Protein AF-A0A971UXN5-F1 (afdb_monomer_lite)

Secondary structure (DSSP, 8-state):
-PPPHHHHHHHHHHHHHHHHHHHHHTSSSTTHHHHHHHHHHHHHHHHHHTPPPPTT--HHHHHHHHHHHHHHHHHHHHHHHHHHHHHHHHHHHHHHHHHHHHH--

Radius of gyration: 20.08 Å; chains: 1; bounding box: 46×25×67 Å

Foldseek 3Di:
DDDPPVVVVVVVVVVVLLVCLLVQLLDPDLVSNCVSLVVLLVVLVVVLVPDDDDPPDDPVNNVCVSVVSSVVSCPVSVVSVVSSVVSNVVVVVVVVVVVVVVVVD

Structure (mmCIF, N/CA/C/O backbone):
data_AF-A0A971UXN5-F1
#
_entry.id   AF-A0A971UXN5-F1
#
loop_
_atom_site.group_PDB
_atom_site.id
_atom_site.type_symbol
_atom_site.label_atom_id
_atom_site.label_alt_id
_atom_site.label_comp_id
_atom_site.label_asym_id
_atom_site.label_entity_id
_atom_site.label_seq_id
_atom_site.pdbx_PDB_ins_code
_atom_site.Cartn_x
_atom_site.Cartn_y
_atom_site.Cartn_z
_atom_site.occupancy
_atom_site.B_iso_or_equiv
_atom_site.auth_seq_id
_atom_site.auth_comp_id
_atom_site.auth_asym_id
_atom_site.auth_atom_id
_atom_site.pdbx_PDB_model_num
ATOM 1 N N . MET A 1 1 ? -27.501 -5.020 -17.477 1.00 55.38 1 MET A N 1
ATOM 2 C CA . MET A 1 1 ? -26.114 -4.948 -16.968 1.00 55.38 1 MET A CA 1
ATOM 3 C C . MET A 1 1 ? -25.834 -6.254 -16.230 1.00 55.38 1 MET A C 1
ATOM 5 O O . MET A 1 1 ? -26.381 -6.450 -15.155 1.00 55.38 1 MET A O 1
ATOM 9 N N . HIS A 1 2 ? -25.123 -7.208 -16.835 1.00 70.94 2 HIS A N 1
ATOM 10 C CA . HIS A 1 2 ? -24.670 -8.407 -16.121 1.00 70.94 2 HIS A CA 1
ATOM 11 C C . HIS A 1 2 ? -23.280 -8.119 -15.577 1.00 70.94 2 HIS A C 1
ATOM 13 O O . HIS A 1 2 ? -22.361 -7.855 -16.348 1.00 70.94 2 HIS A O 1
ATOM 19 N N . PHE A 1 3 ? -23.146 -8.117 -14.252 1.00 75.12 3 PHE A N 1
ATOM 20 C CA . PHE A 1 3 ? -21.834 -8.069 -13.628 1.00 75.12 3 PHE A CA 1
ATOM 21 C C . PHE A 1 3 ? -21.124 -9.390 -13.944 1.00 75.12 3 PHE A C 1
ATOM 23 O O . PHE A 1 3 ? -21.648 -10.450 -13.592 1.00 75.12 3 PHE A O 1
ATOM 30 N N . PRO A 1 4 ? -19.979 -9.368 -14.643 1.00 87.69 4 PRO A N 1
ATOM 31 C CA . PRO A 1 4 ? -19.255 -10.592 -14.947 1.00 87.69 4 PRO A CA 1
ATOM 32 C C . PRO A 1 4 ? -18.788 -11.229 -13.638 1.00 87.69 4 PRO A C 1
ATOM 34 O O . PRO A 1 4 ? -18.326 -10.526 -12.739 1.00 87.69 4 PRO A O 1
ATOM 37 N N . ILE A 1 5 ? -18.863 -12.556 -13.542 1.00 90.50 5 ILE A N 1
ATOM 38 C CA . ILE A 1 5 ? -18.492 -13.338 -12.348 1.00 90.50 5 ILE A CA 1
ATOM 39 C C . ILE A 1 5 ? -17.119 -12.911 -11.787 1.00 90.50 5 ILE A C 1
ATOM 41 O O . ILE A 1 5 ? -16.958 -12.778 -10.576 1.00 90.50 5 ILE A O 1
ATOM 45 N N . ASN A 1 6 ? -16.168 -12.565 -12.660 1.00 91.31 6 ASN A N 1
ATOM 46 C CA . ASN A 1 6 ? -14.839 -12.068 -12.291 1.00 91.31 6 ASN A CA 1
ATOM 47 C C . ASN A 1 6 ? -14.871 -10.806 -11.408 1.00 91.31 6 ASN A C 1
ATOM 49 O O . ASN A 1 6 ? -14.073 -10.688 -10.483 1.00 91.31 6 ASN A O 1
ATOM 53 N N . THR A 1 7 ? -15.796 -9.872 -11.658 1.00 92.12 7 THR A N 1
ATOM 54 C CA . THR A 1 7 ? -15.928 -8.651 -10.839 1.00 92.12 7 THR A CA 1
ATOM 55 C C . THR A 1 7 ? -16.437 -8.954 -9.436 1.00 92.12 7 THR A C 1
ATOM 57 O O . THR A 1 7 ? -15.945 -8.376 -8.471 1.00 92.12 7 THR A O 1
ATOM 60 N N . ILE A 1 8 ? -17.362 -9.906 -9.302 1.00 93.25 8 ILE A N 1
ATOM 61 C CA . ILE A 1 8 ? -17.882 -10.339 -7.999 1.00 93.25 8 ILE A CA 1
ATOM 62 C C . ILE A 1 8 ? -16.775 -11.031 -7.195 1.00 93.25 8 ILE A C 1
ATOM 64 O O . ILE A 1 8 ? -16.589 -10.726 -6.017 1.00 93.25 8 ILE A O 1
ATOM 68 N N . ILE A 1 9 ? -15.999 -11.909 -7.838 1.00 93.75 9 ILE A N 1
ATOM 69 C CA . ILE A 1 9 ? -14.853 -12.583 -7.211 1.00 93.75 9 ILE A CA 1
ATOM 70 C C . ILE A 1 9 ? -13.820 -11.557 -6.726 1.00 93.75 9 ILE A C 1
ATOM 72 O O . ILE A 1 9 ? -13.358 -11.646 -5.589 1.00 93.75 9 ILE A O 1
ATOM 76 N N . LEU A 1 10 ? -13.493 -10.554 -7.547 1.00 93.00 10 LEU A N 1
ATOM 77 C CA . LEU A 1 10 ? -12.548 -9.499 -7.174 1.00 93.00 10 LEU A CA 1
ATOM 78 C C . LEU A 1 10 ? -13.013 -8.727 -5.930 1.00 93.00 10 LEU A C 1
ATOM 80 O O . LEU A 1 10 ? -12.232 -8.530 -4.999 1.00 93.00 10 LEU A O 1
ATOM 84 N N . LEU A 1 11 ? -14.286 -8.322 -5.890 1.00 93.62 11 LEU A N 1
ATOM 85 C CA . LEU A 1 11 ? -14.861 -7.611 -4.744 1.00 93.62 11 LEU A CA 1
ATOM 86 C C . LEU A 1 11 ? -14.829 -8.459 -3.468 1.00 93.62 11 LEU A C 1
ATOM 88 O O . LEU A 1 11 ? -14.514 -7.940 -2.396 1.00 93.62 11 LEU A O 1
ATOM 92 N N . LEU A 1 12 ? -15.101 -9.761 -3.582 1.00 95.88 12 LEU A N 1
ATOM 93 C CA . LEU A 1 12 ? -15.037 -10.687 -2.454 1.00 95.88 12 LEU A CA 1
ATOM 94 C C . LEU A 1 12 ? -13.611 -10.790 -1.893 1.00 95.88 12 LEU A C 1
ATOM 96 O O . LEU A 1 12 ? -13.420 -10.691 -0.682 1.00 95.88 12 LEU A O 1
ATOM 100 N N . ILE A 1 13 ? -12.606 -10.933 -2.761 1.00 94.75 13 ILE A N 1
ATOM 101 C CA . ILE A 1 13 ? -11.194 -10.985 -2.353 1.00 94.75 13 ILE A CA 1
ATOM 102 C C . ILE A 1 13 ? -10.795 -9.686 -1.645 1.00 94.75 13 ILE A C 1
ATOM 104 O O . ILE A 1 13 ? -10.204 -9.737 -0.567 1.00 94.75 13 ILE A O 1
ATOM 108 N N . LEU A 1 14 ? -11.161 -8.526 -2.199 1.00 93.56 14 LEU A N 1
ATOM 109 C CA . LEU A 1 14 ? -10.879 -7.228 -1.577 1.00 93.56 14 LEU A CA 1
ATOM 110 C C . LEU A 1 14 ? -11.515 -7.110 -0.188 1.00 93.56 14 LEU A C 1
ATOM 112 O O . LEU A 1 14 ? -10.849 -6.686 0.758 1.00 93.56 14 LEU A O 1
ATOM 116 N N . ALA A 1 15 ? -12.772 -7.532 -0.039 1.00 95.38 15 ALA A N 1
ATOM 117 C CA . ALA A 1 15 ? -13.456 -7.527 1.250 1.00 95.38 15 ALA A CA 1
ATOM 118 C C . ALA A 1 15 ? -12.739 -8.414 2.283 1.00 95.38 15 ALA A C 1
ATOM 120 O O . ALA A 1 15 ? -12.544 -7.989 3.423 1.00 95.38 15 ALA A O 1
ATOM 121 N N . ILE A 1 16 ? -12.287 -9.607 1.881 1.00 96.75 16 ILE A N 1
ATOM 122 C CA . ILE A 1 16 ? -11.529 -10.528 2.743 1.00 96.75 16 ILE A CA 1
ATOM 123 C C . ILE A 1 16 ? -10.194 -9.907 3.168 1.00 96.75 16 ILE A C 1
ATOM 125 O O . ILE A 1 16 ? -9.860 -9.923 4.352 1.00 96.75 16 ILE A O 1
ATOM 129 N N . VAL A 1 17 ? -9.445 -9.326 2.227 1.00 96.19 17 VAL A N 1
ATOM 130 C CA . VAL A 1 17 ? -8.150 -8.676 2.491 1.00 96.19 17 VAL A CA 1
ATOM 131 C C . VAL A 1 17 ? -8.313 -7.520 3.480 1.00 96.19 17 VAL A C 1
ATOM 133 O O . VAL A 1 17 ? -7.566 -7.432 4.455 1.00 96.19 17 VAL A O 1
ATOM 136 N N . ILE A 1 18 ? -9.321 -6.665 3.285 1.00 95.69 18 ILE A N 1
ATOM 137 C CA . ILE A 1 18 ? -9.607 -5.543 4.191 1.00 95.69 18 ILE A CA 1
ATOM 138 C C . ILE A 1 18 ? -10.031 -6.056 5.571 1.00 95.69 18 ILE A C 1
ATOM 140 O O . ILE A 1 18 ? -9.532 -5.567 6.587 1.00 95.69 18 ILE A O 1
ATOM 144 N N . ALA A 1 19 ? -10.914 -7.055 5.636 1.00 96.44 19 ALA A N 1
ATOM 145 C CA . ALA A 1 19 ? -11.351 -7.645 6.899 1.00 96.44 19 ALA A CA 1
ATOM 146 C C . ALA A 1 19 ? -10.173 -8.253 7.679 1.00 96.44 19 ALA A C 1
ATOM 148 O O . ALA A 1 19 ? -10.037 -8.006 8.881 1.00 96.44 19 ALA A O 1
ATOM 149 N N . LEU A 1 20 ? -9.286 -8.978 6.991 1.00 96.56 20 LEU A N 1
ATOM 150 C CA . LEU A 1 20 ? -8.067 -9.534 7.572 1.00 96.56 20 LEU A CA 1
ATOM 151 C C . LEU A 1 20 ? -7.139 -8.427 8.082 1.00 96.56 20 LEU A C 1
ATOM 153 O O . LEU A 1 20 ? -6.656 -8.510 9.213 1.00 96.56 20 LEU A O 1
ATOM 157 N N . GLN A 1 21 ? -6.942 -7.360 7.301 1.00 97.56 21 GLN A N 1
ATOM 158 C CA . GLN A 1 21 ? -6.104 -6.234 7.710 1.00 97.56 21 GLN A CA 1
ATOM 159 C C . GLN A 1 21 ? -6.644 -5.545 8.962 1.00 97.56 21 GLN A C 1
ATOM 161 O O . GLN A 1 21 ? -5.883 -5.253 9.888 1.00 97.56 21 GLN A O 1
ATOM 166 N N . LEU A 1 22 ? -7.957 -5.318 9.030 1.00 96.12 22 LEU A N 1
ATOM 167 C CA . LEU A 1 22 ? -8.617 -4.748 10.204 1.00 96.12 22 LEU A CA 1
ATOM 168 C C . LEU A 1 22 ? -8.480 -5.660 11.426 1.00 96.12 22 LEU A C 1
ATOM 170 O O . LEU A 1 22 ? -8.235 -5.172 12.530 1.00 96.12 22 LEU A O 1
ATOM 174 N N . PHE A 1 23 ? -8.631 -6.971 11.244 1.00 95.88 23 PHE A N 1
ATOM 175 C CA . PHE A 1 23 ? -8.482 -7.946 12.320 1.00 95.88 23 PHE A CA 1
ATOM 176 C C . PHE A 1 23 ? -7.054 -7.965 12.875 1.00 95.88 23 PHE A C 1
ATOM 178 O O . PHE A 1 23 ? -6.869 -7.856 14.089 1.00 95.88 23 PHE A O 1
ATOM 185 N N . LEU A 1 24 ? -6.047 -8.043 12.002 1.00 95.19 24 LEU A N 1
ATOM 186 C CA . LEU A 1 24 ? -4.636 -8.058 12.390 1.00 95.19 24 LEU A CA 1
ATOM 187 C C . LEU A 1 24 ? -4.200 -6.732 13.026 1.00 95.19 24 LEU A C 1
ATOM 189 O O . LEU A 1 24 ? -3.509 -6.736 14.043 1.00 95.19 24 LEU A O 1
ATOM 193 N N . SER A 1 25 ? -4.660 -5.598 12.490 1.00 95.00 25 SER A N 1
ATOM 194 C CA . SER A 1 25 ? -4.315 -4.259 12.997 1.00 95.00 25 SER A CA 1
ATOM 195 C C . SER A 1 25 ? -4.859 -3.977 14.397 1.00 95.00 25 SER A C 1
ATOM 197 O O . SER A 1 25 ? -4.307 -3.144 15.118 1.00 95.00 25 SER A O 1
ATOM 199 N N . LYS A 1 26 ? -5.937 -4.659 14.799 1.00 93.06 26 LYS A N 1
ATOM 200 C CA . LYS A 1 26 ? -6.538 -4.514 16.131 1.00 93.06 26 LYS A CA 1
ATOM 201 C C . LYS A 1 26 ? -5.871 -5.369 17.207 1.00 93.06 26 LYS A C 1
ATOM 203 O O . LYS A 1 26 ? -6.184 -5.192 18.382 1.00 93.06 26 LYS A O 1
ATOM 208 N N . LYS A 1 27 ? -4.978 -6.294 16.845 1.00 92.56 27 LYS A N 1
ATOM 209 C CA . LYS A 1 27 ? -4.281 -7.137 17.824 1.00 92.56 27 LYS A CA 1
ATOM 210 C C . LYS A 1 27 ? -3.331 -6.309 18.692 1.00 92.56 27 LYS A C 1
ATOM 212 O O . LYS A 1 27 ? -2.788 -5.289 18.269 1.00 92.56 27 LYS A O 1
ATOM 217 N N . GLU A 1 28 ? -3.097 -6.770 19.920 1.00 87.88 28 GLU A N 1
ATOM 218 C CA . GLU A 1 28 ? -2.172 -6.114 20.854 1.00 87.88 28 GLU A CA 1
ATOM 219 C C . GLU A 1 28 ? -0.744 -6.067 20.307 1.00 87.88 28 GLU A C 1
ATOM 221 O O . GLU A 1 28 ? -0.065 -5.048 20.436 1.00 87.88 28 GLU A O 1
ATOM 226 N N . ASN A 1 29 ? -0.319 -7.114 19.595 1.00 91.56 29 ASN A N 1
ATOM 227 C CA . ASN A 1 29 ? 0.963 -7.141 18.907 1.00 91.56 29 ASN A CA 1
ATOM 228 C C . ASN A 1 29 ? 0.927 -6.280 17.625 1.00 91.56 29 ASN A C 1
ATOM 230 O O . ASN A 1 29 ? 0.256 -6.618 16.651 1.00 91.56 29 ASN A O 1
ATOM 234 N N . LYS A 1 30 ? 1.692 -5.177 17.617 1.00 89.00 30 LYS A N 1
ATOM 235 C CA . LYS A 1 30 ? 1.817 -4.219 16.494 1.00 89.00 30 LYS A CA 1
ATOM 236 C C . LYS A 1 30 ? 2.294 -4.875 15.198 1.00 89.00 30 LYS A C 1
ATOM 238 O O . LYS A 1 30 ? 1.841 -4.482 14.129 1.00 89.00 30 LYS A O 1
ATOM 243 N N . TRP A 1 31 ? 3.153 -5.883 15.296 1.00 93.00 31 TRP A N 1
ATOM 244 C CA . TRP A 1 31 ? 3.762 -6.532 14.139 1.00 93.00 31 TRP A CA 1
ATOM 245 C C . TRP A 1 31 ? 2.752 -7.319 13.305 1.00 93.00 31 TRP A C 1
ATOM 247 O O . TRP A 1 31 ? 2.896 -7.384 12.090 1.00 93.00 31 TRP A O 1
ATOM 257 N N . LEU A 1 32 ? 1.687 -7.843 13.924 1.00 93.38 32 LEU A N 1
ATOM 258 C CA . LEU A 1 32 ? 0.674 -8.627 13.212 1.00 93.38 32 LEU A CA 1
ATOM 259 C C . LEU A 1 32 ? -0.046 -7.800 12.140 1.00 93.38 32 LEU A C 1
ATOM 261 O O . LEU A 1 32 ? -0.249 -8.284 11.032 1.00 93.38 32 LEU A O 1
ATOM 265 N N . GLY A 1 33 ? -0.368 -6.537 12.435 1.00 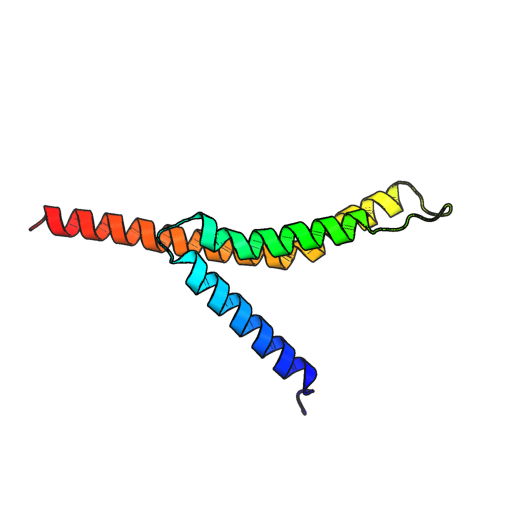93.19 33 GLY A N 1
ATOM 266 C CA . GLY A 1 33 ? -0.994 -5.619 11.474 1.00 93.19 33 GLY A CA 1
ATOM 267 C C . GLY A 1 33 ? -0.087 -5.198 10.311 1.00 93.19 33 GLY A C 1
ATOM 268 O O . GLY A 1 33 ? -0.581 -4.702 9.301 1.00 93.19 33 GLY A O 1
ATOM 269 N N . LEU A 1 34 ? 1.226 -5.416 10.437 1.00 96.44 34 LEU A N 1
ATOM 270 C CA . LEU A 1 34 ? 2.218 -5.116 9.403 1.00 96.44 34 LEU A CA 1
ATOM 271 C C . LEU A 1 34 ? 2.526 -6.315 8.497 1.00 96.44 34 LEU A C 1
ATOM 273 O O . LEU A 1 34 ? 3.123 -6.114 7.445 1.00 96.44 34 LEU A O 1
ATOM 277 N N . ILE A 1 35 ? 2.091 -7.533 8.851 1.00 96.75 35 ILE A N 1
ATOM 278 C CA . ILE A 1 35 ? 2.359 -8.749 8.064 1.00 96.75 35 ILE A CA 1
ATOM 279 C C . ILE A 1 35 ? 1.820 -8.610 6.642 1.00 96.75 35 ILE A C 1
ATOM 281 O O . ILE A 1 35 ? 2.545 -8.840 5.680 1.00 96.75 35 ILE A O 1
ATOM 285 N N . LEU A 1 36 ? 0.555 -8.215 6.496 1.00 95.50 36 LEU A N 1
ATOM 286 C CA . LEU A 1 36 ? -0.074 -8.130 5.183 1.00 95.50 36 LEU A CA 1
ATOM 287 C C . LEU A 1 36 ? 0.532 -7.003 4.318 1.00 95.50 36 LEU A C 1
ATOM 289 O O . LEU A 1 36 ? 0.918 -7.306 3.191 1.00 95.50 36 LEU A O 1
ATOM 293 N N . PRO A 1 37 ? 0.735 -5.760 4.816 1.00 96.88 37 PRO A N 1
ATOM 294 C CA . PRO A 1 37 ? 1.533 -4.761 4.104 1.00 96.88 37 PRO A CA 1
ATOM 295 C C . PRO A 1 37 ? 2.923 -5.265 3.695 1.00 96.88 37 PRO A C 1
ATOM 297 O O . PRO A 1 37 ? 3.345 -5.034 2.567 1.00 96.88 37 PRO A O 1
ATOM 300 N N . ALA A 1 38 ? 3.623 -5.979 4.582 1.00 97.38 38 ALA A N 1
ATOM 301 C CA . ALA A 1 38 ? 4.957 -6.499 4.298 1.00 97.38 38 ALA A CA 1
ATOM 302 C C . ALA A 1 38 ? 4.943 -7.551 3.181 1.00 97.38 38 ALA A C 1
ATOM 304 O O . ALA A 1 38 ? 5.812 -7.520 2.317 1.00 97.38 38 ALA A O 1
ATOM 305 N N . ILE A 1 39 ? 3.943 -8.438 3.146 1.00 96.62 39 ILE A N 1
ATOM 306 C CA . ILE A 1 39 ? 3.780 -9.420 2.062 1.00 96.62 39 ILE A CA 1
ATOM 307 C C . ILE A 1 39 ? 3.596 -8.712 0.713 1.00 96.62 39 ILE A C 1
ATOM 309 O O . ILE A 1 39 ? 4.283 -9.052 -0.249 1.00 96.62 39 ILE A O 1
ATOM 313 N N . PHE A 1 40 ? 2.717 -7.706 0.640 1.00 96.00 40 PHE A N 1
ATOM 314 C CA . PHE A 1 40 ? 2.503 -6.931 -0.591 1.00 96.00 40 PHE A CA 1
ATOM 315 C C . PHE A 1 40 ? 3.757 -6.154 -1.012 1.00 96.00 40 PHE A C 1
ATOM 317 O O . PHE A 1 40 ? 4.096 -6.120 -2.194 1.00 96.00 40 PHE A O 1
ATOM 324 N N . PHE A 1 41 ? 4.487 -5.592 -0.049 1.00 97.38 41 PHE A N 1
ATOM 325 C CA . PHE A 1 41 ? 5.747 -4.903 -0.310 1.00 97.38 41 PHE A CA 1
ATOM 326 C C . PHE A 1 41 ? 6.828 -5.852 -0.850 1.00 97.38 41 PHE A C 1
ATOM 328 O O . PHE A 1 41 ? 7.479 -5.546 -1.845 1.00 97.38 41 PHE A O 1
ATOM 335 N N . ILE A 1 42 ? 6.986 -7.036 -0.250 1.00 97.75 42 ILE A N 1
ATOM 336 C CA . ILE A 1 42 ? 7.926 -8.058 -0.733 1.00 97.75 42 ILE A CA 1
ATOM 337 C C . ILE A 1 42 ? 7.546 -8.500 -2.148 1.00 97.75 42 ILE A C 1
ATOM 339 O O . ILE A 1 42 ? 8.414 -8.573 -3.014 1.00 97.75 42 ILE A O 1
ATOM 343 N N . TYR A 1 43 ? 6.260 -8.734 -2.413 1.00 95.50 43 TYR A N 1
ATOM 344 C CA . TYR A 1 43 ? 5.784 -9.063 -3.757 1.00 95.50 43 TYR A CA 1
ATOM 345 C C . TYR A 1 43 ? 6.119 -7.963 -4.776 1.00 95.50 43 TYR A C 1
ATOM 347 O O . TYR A 1 43 ? 6.587 -8.256 -5.875 1.00 95.50 43 TYR A O 1
ATOM 355 N N . SER A 1 44 ? 5.965 -6.693 -4.396 1.00 96.00 44 SER A N 1
ATOM 356 C CA . SER A 1 44 ? 6.381 -5.566 -5.233 1.00 96.00 44 SER A CA 1
ATOM 357 C C . SER A 1 44 ? 7.882 -5.573 -5.535 1.00 96.00 44 SER A C 1
ATOM 359 O O . SER A 1 44 ? 8.262 -5.232 -6.653 1.00 96.00 44 SER A O 1
ATOM 361 N N . LEU A 1 45 ? 8.736 -5.926 -4.573 1.00 96.69 45 LEU A N 1
ATOM 362 C CA . LEU A 1 45 ? 10.180 -6.024 -4.808 1.00 96.69 45 LEU A CA 1
ATOM 363 C C . LEU A 1 45 ? 10.517 -7.177 -5.752 1.00 96.69 45 LEU A C 1
ATOM 365 O O . LEU A 1 45 ? 11.345 -7.007 -6.641 1.00 96.69 45 LEU A O 1
ATOM 369 N N . LEU A 1 46 ? 9.842 -8.321 -5.601 1.00 96.62 46 LEU A N 1
ATOM 370 C CA . LEU A 1 46 ? 9.996 -9.450 -6.518 1.00 96.62 46 LEU A CA 1
ATOM 371 C C . LEU A 1 46 ? 9.635 -9.054 -7.953 1.00 96.62 46 LEU A C 1
ATOM 373 O O . LEU A 1 46 ? 10.375 -9.402 -8.866 1.00 96.62 46 LEU A O 1
ATOM 377 N N . MET A 1 47 ? 8.559 -8.283 -8.149 1.00 94.00 47 MET A N 1
ATOM 378 C CA . MET A 1 47 ? 8.196 -7.759 -9.471 1.00 94.00 47 MET A CA 1
ATOM 379 C C . MET A 1 47 ? 9.295 -6.869 -10.051 1.00 94.00 47 MET A C 1
ATOM 381 O O . MET A 1 47 ? 9.696 -7.068 -11.191 1.00 94.00 47 MET A O 1
ATOM 385 N N . VAL A 1 48 ? 9.815 -5.921 -9.264 1.00 95.56 48 VAL A N 1
ATOM 386 C CA . VAL A 1 48 ? 10.871 -5.004 -9.720 1.00 95.56 48 VAL A CA 1
ATOM 387 C C . VAL A 1 48 ? 12.162 -5.752 -10.056 1.00 95.56 48 VAL A C 1
ATOM 389 O O . VAL A 1 48 ? 12.778 -5.473 -11.079 1.00 95.56 48 VAL A O 1
ATOM 392 N N . PHE A 1 49 ? 12.564 -6.726 -9.241 1.00 95.12 49 PHE A N 1
ATOM 393 C CA . PHE A 1 49 ? 13.765 -7.527 -9.498 1.00 95.12 49 PHE A CA 1
ATOM 394 C C . PHE A 1 49 ? 13.601 -8.543 -10.630 1.00 95.12 49 PHE A C 1
ATOM 396 O O . PHE A 1 49 ? 14.600 -9.042 -11.139 1.00 95.12 49 PHE A O 1
ATOM 403 N N . ASN A 1 50 ? 12.368 -8.853 -11.033 1.00 95.50 50 ASN A N 1
ATOM 404 C CA . ASN A 1 50 ? 12.090 -9.733 -12.164 1.00 95.50 50 ASN A CA 1
ATOM 405 C C . ASN A 1 50 ? 11.998 -8.987 -13.506 1.00 95.50 50 ASN A C 1
ATOM 407 O O . ASN A 1 50 ? 11.834 -9.624 -14.543 1.00 95.50 50 ASN A O 1
ATOM 411 N N . ILE A 1 51 ? 12.115 -7.655 -13.506 1.00 94.19 51 ILE A N 1
ATOM 412 C CA . ILE A 1 51 ? 12.115 -6.852 -14.728 1.00 94.19 51 ILE A CA 1
ATOM 413 C C . ILE A 1 51 ? 13.283 -7.271 -15.629 1.00 94.19 51 ILE A C 1
ATOM 415 O O . ILE A 1 51 ? 14.448 -7.209 -15.238 1.00 94.19 51 ILE A O 1
ATOM 419 N N . VAL A 1 52 ? 12.953 -7.657 -16.861 1.00 94.62 52 VAL A N 1
ATOM 420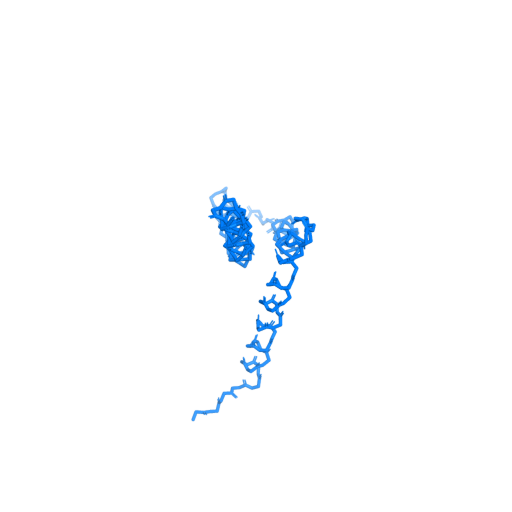 C CA . VAL A 1 52 ? 13.925 -7.942 -17.919 1.00 94.62 52 VAL A CA 1
ATOM 421 C C . VAL A 1 52 ? 14.179 -6.657 -18.698 1.00 94.62 52 VAL A C 1
ATOM 423 O O . VAL A 1 52 ? 13.237 -6.004 -19.142 1.00 94.62 52 VAL A O 1
ATOM 426 N N . VAL A 1 53 ? 15.452 -6.299 -18.843 1.00 94.62 53 VAL A N 1
ATOM 427 C CA . VAL A 1 53 ? 15.895 -5.137 -19.618 1.00 94.62 53 VAL A CA 1
ATOM 428 C C . VAL A 1 53 ? 16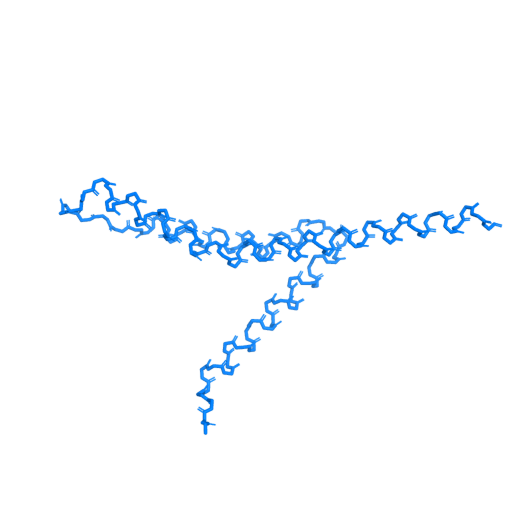.426 -5.622 -20.960 1.00 94.62 53 VAL A C 1
ATOM 430 O O . VAL A 1 53 ? 17.254 -6.531 -20.999 1.00 94.62 53 VAL A O 1
ATOM 433 N N . SER A 1 54 ? 15.946 -5.010 -22.036 1.00 94.00 54 SER A N 1
ATOM 434 C CA . SER A 1 54 ? 16.383 -5.285 -23.405 1.00 94.00 54 SER A CA 1
ATOM 435 C C . SER A 1 54 ? 17.435 -4.266 -23.861 1.00 94.00 54 SER A C 1
ATOM 437 O O . SER A 1 54 ? 17.458 -3.135 -23.375 1.00 94.00 54 SER A O 1
ATOM 439 N N . ASP A 1 55 ? 18.293 -4.654 -24.810 1.00 93.31 55 ASP A N 1
ATOM 440 C CA . ASP A 1 55 ? 19.418 -3.828 -25.290 1.00 93.31 55 ASP A CA 1
ATOM 441 C C . ASP A 1 55 ? 18.983 -2.534 -26.010 1.00 93.31 55 ASP A C 1
ATOM 443 O O . ASP A 1 55 ? 19.774 -1.603 -26.158 1.00 93.31 55 ASP A O 1
ATOM 447 N N . ASP A 1 56 ? 17.732 -2.459 -26.463 1.00 94.94 56 ASP A N 1
ATOM 448 C CA . ASP A 1 56 ? 17.124 -1.296 -27.115 1.00 94.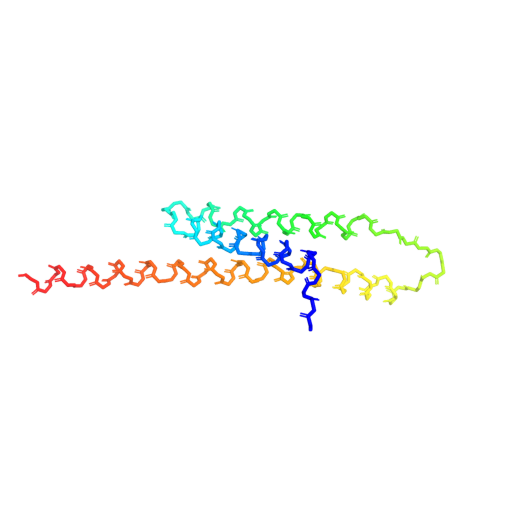94 56 ASP A CA 1
ATOM 449 C C . ASP A 1 56 ? 16.590 -0.243 -26.128 1.00 94.94 56 ASP A C 1
ATOM 451 O O . ASP A 1 56 ? 16.239 0.865 -26.540 1.00 94.94 56 ASP A O 1
ATOM 455 N N . MET A 1 57 ? 16.544 -0.555 -24.830 1.00 95.44 57 MET A N 1
ATOM 456 C CA . MET A 1 57 ? 15.992 0.339 -23.813 1.00 95.44 57 MET A CA 1
ATOM 457 C C . MET A 1 57 ? 16.998 1.411 -23.390 1.00 95.44 57 MET A C 1
ATOM 459 O O . MET A 1 57 ? 18.133 1.122 -23.004 1.00 95.44 57 MET A O 1
ATOM 463 N N . THR A 1 58 ? 16.566 2.673 -23.375 1.00 97.25 58 THR A N 1
ATOM 464 C CA . THR A 1 58 ? 17.374 3.759 -22.812 1.00 97.25 58 THR A CA 1
ATOM 465 C C . THR A 1 58 ? 17.336 3.738 -21.280 1.00 97.25 58 THR A C 1
ATOM 467 O O . THR A 1 58 ? 16.447 3.157 -20.654 1.00 97.25 58 THR A O 1
ATOM 470 N N . ALA A 1 59 ? 18.266 4.451 -20.636 1.00 95.75 59 ALA A N 1
ATOM 471 C CA . ALA A 1 59 ? 18.257 4.608 -19.179 1.00 95.75 59 ALA A CA 1
ATOM 472 C C . ALA A 1 59 ? 16.944 5.227 -18.650 1.00 95.75 59 ALA A C 1
ATOM 474 O O . ALA A 1 59 ? 16.500 4.886 -17.552 1.00 95.75 59 ALA A O 1
ATOM 475 N N . TRP A 1 60 ? 16.305 6.105 -19.432 1.00 96.62 60 TRP A N 1
ATOM 476 C CA . TRP A 1 60 ? 15.016 6.704 -19.080 1.00 96.62 60 TRP A CA 1
ATOM 477 C C . TRP A 1 60 ? 13.873 5.690 -19.121 1.00 96.62 60 TRP A C 1
ATOM 479 O O . TRP A 1 60 ? 13.007 5.714 -18.242 1.00 96.62 60 TRP A O 1
ATOM 489 N N . ASP A 1 61 ? 13.891 4.770 -20.084 1.00 95.88 61 ASP A N 1
ATOM 490 C CA . ASP A 1 61 ? 12.890 3.705 -20.192 1.00 95.88 61 ASP A CA 1
ATOM 491 C C . ASP A 1 61 ? 12.990 2.757 -18.996 1.00 95.88 61 ASP A C 1
ATOM 493 O O . ASP A 1 61 ? 11.992 2.461 -18.342 1.00 95.88 61 ASP A O 1
ATOM 497 N N . ILE A 1 62 ? 14.211 2.364 -18.627 1.00 95.81 62 ILE A N 1
ATOM 498 C CA . ILE A 1 62 ? 14.460 1.508 -17.459 1.00 95.81 62 ILE A CA 1
ATOM 499 C C . ILE A 1 62 ? 14.023 2.214 -16.170 1.00 95.81 62 ILE A C 1
ATOM 501 O O . ILE A 1 62 ? 13.310 1.630 -15.351 1.00 95.81 62 ILE A O 1
ATOM 505 N N . PHE A 1 63 ? 14.413 3.480 -15.988 1.00 96.31 63 PHE A N 1
ATOM 506 C CA . PHE A 1 63 ? 14.064 4.251 -14.795 1.00 96.31 63 PHE A CA 1
ATOM 507 C C . PHE A 1 63 ? 12.549 4.431 -14.652 1.00 96.31 63 PHE A C 1
ATOM 509 O O . PHE A 1 63 ? 11.992 4.193 -13.578 1.00 96.31 63 PHE A O 1
ATOM 516 N N . SER A 1 64 ? 11.872 4.824 -15.733 1.00 96.06 64 SER A N 1
ATOM 517 C CA . SER A 1 64 ? 10.422 5.020 -15.727 1.00 96.06 64 SER A 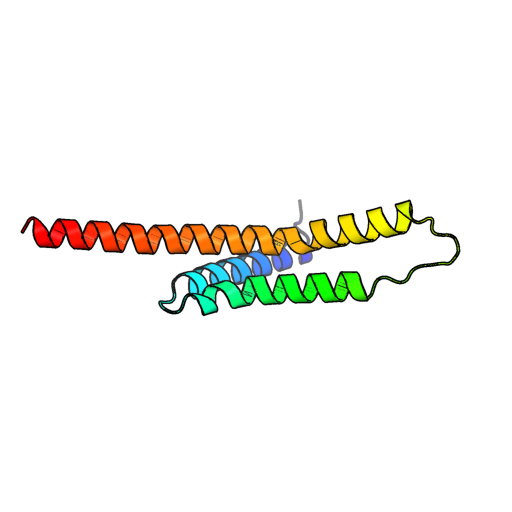CA 1
ATOM 518 C C . SER A 1 64 ? 9.666 3.706 -15.530 1.00 96.06 64 SER A C 1
ATOM 520 O O . SER A 1 64 ? 8.691 3.682 -14.776 1.00 96.06 64 SER A O 1
ATOM 522 N N . MET A 1 65 ? 10.137 2.598 -16.109 1.00 95.62 65 MET A N 1
ATOM 523 C CA . MET A 1 65 ? 9.558 1.269 -15.917 1.00 95.62 65 MET A CA 1
ATOM 524 C C . MET A 1 65 ? 9.692 0.796 -14.465 1.00 95.62 65 MET A C 1
ATOM 526 O O . MET A 1 65 ? 8.690 0.426 -13.858 1.00 95.62 65 MET A O 1
ATOM 530 N N . ILE A 1 66 ? 10.889 0.867 -13.873 1.00 96.44 66 ILE A N 1
ATOM 531 C CA . ILE A 1 66 ? 11.110 0.489 -12.467 1.00 96.44 66 ILE A CA 1
ATOM 532 C C . ILE A 1 66 ? 10.278 1.375 -11.536 1.00 96.44 66 ILE A C 1
ATOM 534 O O . ILE A 1 66 ? 9.584 0.869 -10.652 1.00 96.44 66 ILE A O 1
ATOM 538 N N . GLY A 1 67 ? 10.328 2.695 -11.740 1.00 96.50 67 GLY A N 1
ATOM 539 C CA . GLY A 1 67 ? 9.621 3.658 -10.901 1.00 96.50 67 GLY A CA 1
ATOM 540 C C . GLY A 1 67 ? 8.107 3.477 -10.962 1.00 96.50 67 GLY A C 1
ATOM 541 O O . GLY A 1 67 ? 7.452 3.387 -9.924 1.00 96.50 67 GLY A O 1
ATOM 542 N N . SER A 1 68 ? 7.542 3.372 -12.167 1.00 95.12 68 SER A N 1
ATOM 543 C CA . SER A 1 68 ? 6.101 3.168 -12.344 1.00 95.12 68 SER A CA 1
ATOM 544 C C . SER A 1 68 ? 5.643 1.807 -11.824 1.00 95.12 68 SER A C 1
ATOM 546 O O . SER A 1 68 ? 4.647 1.759 -11.101 1.00 95.12 68 SER A O 1
ATOM 548 N N . ALA A 1 69 ? 6.384 0.728 -12.102 1.00 94.62 69 ALA A N 1
ATOM 549 C CA . ALA A 1 69 ? 6.084 -0.598 -11.574 1.00 94.62 69 ALA A CA 1
ATOM 550 C C . ALA A 1 69 ? 6.043 -0.565 -10.045 1.00 94.62 69 ALA A C 1
ATOM 552 O O . ALA A 1 69 ? 5.013 -0.904 -9.470 1.00 94.62 69 ALA A O 1
ATOM 553 N N . PHE A 1 70 ? 7.101 -0.060 -9.401 1.00 95.75 70 PHE A N 1
ATOM 554 C CA . PHE A 1 70 ? 7.193 0.022 -7.944 1.00 95.75 70 PHE A CA 1
ATOM 555 C C . PHE A 1 70 ? 6.062 0.852 -7.326 1.00 95.75 70 PHE A C 1
ATOM 557 O O . PHE A 1 70 ? 5.491 0.448 -6.314 1.00 95.75 70 PHE A O 1
ATOM 564 N N . LEU A 1 71 ? 5.706 1.998 -7.912 1.00 96.25 71 LEU A N 1
ATOM 565 C CA . LEU A 1 71 ? 4.625 2.839 -7.391 1.00 96.25 71 LEU A CA 1
ATOM 566 C C . LEU A 1 71 ? 3.259 2.158 -7.522 1.00 96.25 71 LEU A C 1
ATOM 568 O O . LEU A 1 71 ? 2.505 2.113 -6.549 1.00 96.25 71 LEU A O 1
ATOM 572 N N . LEU A 1 72 ? 2.952 1.598 -8.694 1.00 95.25 72 LEU A N 1
ATOM 573 C CA . LEU A 1 72 ? 1.665 0.954 -8.964 1.00 95.25 72 LEU A CA 1
ATOM 574 C C . LEU A 1 72 ? 1.463 -0.291 -8.097 1.00 95.25 72 LEU A C 1
ATOM 576 O O . LEU A 1 72 ? 0.400 -0.459 -7.496 1.00 95.25 72 LEU A O 1
ATOM 580 N N . THR A 1 73 ? 2.487 -1.136 -7.968 1.00 94.12 73 THR A N 1
ATOM 581 C CA . THR A 1 73 ? 2.410 -2.352 -7.146 1.00 94.12 73 THR A CA 1
ATOM 582 C C . THR A 1 73 ? 2.351 -2.052 -5.649 1.00 94.12 73 THR A C 1
ATOM 584 O O . THR A 1 73 ? 1.874 -2.894 -4.889 1.00 94.12 73 THR A O 1
ATOM 587 N N . ASN A 1 74 ? 2.766 -0.858 -5.209 1.00 97.12 74 ASN A N 1
ATOM 588 C CA . ASN A 1 74 ? 2.694 -0.439 -3.806 1.00 97.12 74 ASN A CA 1
ATOM 589 C C . ASN A 1 74 ? 1.442 0.355 -3.420 1.00 97.12 74 ASN A C 1
ATOM 591 O O . ASN A 1 74 ? 1.254 0.610 -2.230 1.00 97.12 74 ASN A O 1
ATOM 595 N N . ILE A 1 75 ? 0.542 0.684 -4.353 1.00 96.00 75 ILE A N 1
ATOM 596 C CA . ILE A 1 75 ? -0.783 1.238 -4.016 1.00 96.00 75 ILE A CA 1
ATOM 597 C C . ILE A 1 75 ? -1.493 0.406 -2.925 1.00 96.00 75 ILE A C 1
ATOM 599 O O . ILE A 1 75 ? -1.882 0.990 -1.908 1.00 96.00 75 ILE A O 1
ATOM 603 N N . PRO A 1 76 ? -1.638 -0.934 -3.050 1.00 93.50 76 PRO A N 1
ATOM 604 C CA . PRO A 1 76 ? -2.255 -1.736 -1.994 1.00 93.50 76 PRO A CA 1
ATOM 605 C C . PRO A 1 76 ? -1.480 -1.657 -0.673 1.00 93.50 76 PRO A C 1
ATOM 607 O O . PRO A 1 76 ? -2.101 -1.505 0.376 1.00 93.50 76 PRO A O 1
ATOM 610 N N . THR A 1 77 ? -0.144 -1.676 -0.702 1.00 97.56 77 THR A N 1
ATOM 611 C CA . THR A 1 77 ? 0.698 -1.526 0.497 1.00 97.56 77 THR A CA 1
ATOM 612 C C . THR A 1 77 ? 0.390 -0.223 1.237 1.00 97.56 77 THR A C 1
ATOM 614 O O . TH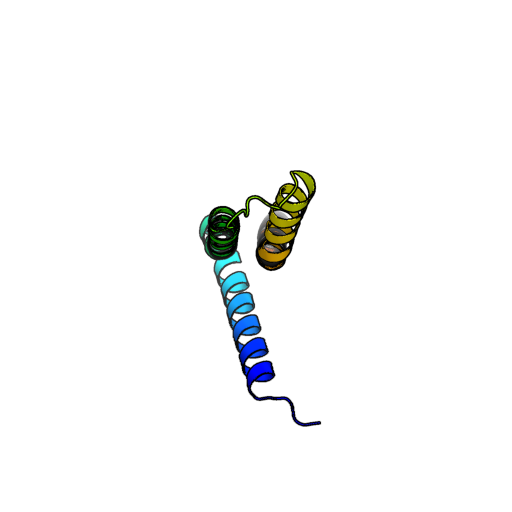R A 1 77 ? 0.155 -0.244 2.445 1.00 97.56 77 THR A O 1
ATOM 617 N N . ILE A 1 78 ? 0.329 0.905 0.521 1.00 97.44 78 ILE A N 1
ATOM 618 C CA . ILE A 1 78 ? 0.047 2.229 1.097 1.00 97.44 78 ILE A CA 1
ATOM 619 C C . ILE A 1 78 ? -1.349 2.257 1.727 1.00 97.44 78 ILE A C 1
ATOM 621 O O . ILE A 1 78 ? -1.504 2.725 2.857 1.00 97.44 78 ILE A O 1
ATOM 625 N N . ILE A 1 79 ? -2.356 1.706 1.045 1.00 97.06 79 ILE A N 1
ATOM 626 C CA . ILE A 1 79 ? -3.726 1.620 1.572 1.00 97.06 79 ILE A CA 1
ATOM 627 C C . ILE A 1 79 ? -3.758 0.778 2.857 1.00 97.06 79 ILE A C 1
ATOM 629 O O . ILE A 1 79 ? -4.329 1.204 3.863 1.00 97.06 79 ILE A O 1
ATOM 633 N N . LEU A 1 80 ? -3.116 -0.394 2.864 1.00 97.19 80 LEU A N 1
ATOM 634 C CA . LEU A 1 80 ? -3.078 -1.286 4.028 1.00 97.19 80 LEU A CA 1
ATOM 635 C C . LEU A 1 80 ? -2.336 -0.659 5.219 1.00 97.19 80 LEU A C 1
ATOM 637 O O . LEU A 1 80 ? -2.771 -0.828 6.364 1.00 97.19 80 LEU A O 1
ATOM 641 N N . LEU A 1 81 ? -1.255 0.087 4.966 1.00 97.75 81 LEU A N 1
ATOM 642 C CA . LEU A 1 81 ? -0.548 0.864 5.987 1.00 97.75 81 LEU A CA 1
ATOM 643 C C . LEU A 1 81 ? -1.425 1.989 6.544 1.00 97.75 81 LEU A C 1
ATOM 645 O O . LEU A 1 81 ? -1.487 2.158 7.761 1.00 97.75 81 LEU A O 1
ATOM 649 N N . GLY A 1 82 ? -2.153 2.709 5.687 1.00 97.38 82 GLY A N 1
ATOM 650 C CA . GLY A 1 82 ? -3.120 3.723 6.114 1.00 97.38 82 GLY A CA 1
ATOM 651 C C . GLY A 1 82 ? -4.193 3.143 7.040 1.00 97.38 82 GLY A C 1
ATOM 652 O O . GLY A 1 82 ? -4.445 3.685 8.117 1.00 97.38 82 GLY A O 1
ATOM 653 N N . ILE A 1 83 ? -4.762 1.986 6.679 1.00 96.38 83 ILE A N 1
ATOM 654 C CA . ILE A 1 83 ? -5.723 1.254 7.523 1.00 96.38 83 ILE A CA 1
ATOM 655 C C . ILE A 1 83 ? -5.093 0.871 8.869 1.00 96.38 83 ILE A C 1
ATOM 657 O O . ILE A 1 83 ? -5.717 1.062 9.918 1.00 96.38 83 ILE A O 1
ATOM 661 N N . TYR A 1 84 ? -3.869 0.338 8.851 1.00 97.00 84 TYR A N 1
ATOM 662 C CA . TYR A 1 84 ? -3.147 -0.060 10.059 1.00 97.00 84 TYR A CA 1
ATOM 663 C C . TYR A 1 84 ? -2.948 1.122 11.016 1.00 97.00 84 TYR A C 1
ATOM 665 O O . TYR A 1 84 ? -3.299 1.023 12.197 1.00 97.00 84 TYR A O 1
ATOM 673 N N . LEU A 1 85 ? -2.441 2.249 10.506 1.00 96.75 85 LEU A N 1
ATOM 674 C CA . LEU A 1 85 ? -2.187 3.453 11.297 1.00 96.75 85 LEU A CA 1
ATOM 675 C C . LEU A 1 85 ? -3.483 4.013 11.889 1.00 96.75 85 LEU A C 1
ATOM 677 O O . LEU A 1 85 ? -3.552 4.218 13.102 1.00 96.75 85 LEU A O 1
ATOM 681 N N . ALA A 1 86 ? -4.537 4.149 11.079 1.00 95.62 86 ALA A N 1
ATOM 682 C CA . ALA A 1 86 ? -5.833 4.646 11.537 1.00 95.62 86 ALA A CA 1
ATOM 683 C C . ALA A 1 86 ? -6.453 3.752 12.628 1.00 95.62 86 ALA A C 1
ATOM 685 O O . ALA A 1 86 ? -6.977 4.241 13.636 1.00 95.62 86 ALA A O 1
ATOM 686 N N . CYS A 1 87 ? -6.367 2.425 12.473 1.00 94.06 87 CYS A N 1
ATOM 687 C CA . CYS A 1 87 ? -6.837 1.483 13.491 1.00 94.06 87 CYS A CA 1
ATOM 688 C C . CYS A 1 87 ? -6.045 1.614 14.794 1.00 94.06 87 CYS A C 1
ATOM 690 O O . CYS A 1 87 ? -6.633 1.616 15.881 1.00 94.06 87 CYS A O 1
ATOM 692 N N . ARG A 1 88 ? -4.718 1.730 14.700 1.00 92.19 88 ARG A N 1
ATOM 693 C CA . ARG A 1 88 ? -3.847 1.831 15.872 1.00 92.19 88 ARG A CA 1
ATOM 694 C C . ARG A 1 88 ? -4.023 3.131 16.632 1.00 92.19 88 ARG A C 1
ATOM 696 O O . ARG A 1 88 ? -4.086 3.098 17.861 1.00 92.19 88 ARG A O 1
ATOM 703 N N . GLU A 1 89 ? -4.148 4.240 15.923 1.00 94.25 89 GLU A N 1
ATOM 704 C CA . GLU A 1 89 ? -4.409 5.541 16.526 1.00 94.25 89 GLU A CA 1
ATOM 705 C C . GLU A 1 89 ? -5.741 5.544 17.284 1.00 94.25 89 GLU A C 1
ATOM 707 O O . GLU A 1 89 ? -5.808 6.006 18.423 1.00 94.25 89 GLU A O 1
ATOM 712 N N . LYS A 1 90 ? -6.784 4.930 16.709 1.00 91.75 90 LYS A N 1
ATOM 713 C CA . LYS A 1 90 ? -8.084 4.778 17.376 1.00 91.75 90 LYS A CA 1
ATOM 714 C C . LYS A 1 90 ? -7.984 3.982 18.681 1.00 91.75 90 LYS A C 1
ATOM 716 O O . LYS A 1 90 ? -8.577 4.386 19.677 1.00 91.75 90 LYS A O 1
ATOM 721 N N . ILE A 1 91 ? -7.240 2.873 18.696 1.00 90.75 91 ILE A N 1
ATOM 722 C CA . ILE A 1 91 ? -7.044 2.069 19.916 1.00 90.75 91 ILE A CA 1
ATOM 723 C C . ILE A 1 91 ? -6.295 2.874 20.979 1.00 90.75 91 ILE A C 1
ATOM 725 O O . ILE A 1 91 ? -6.711 2.884 22.136 1.00 90.75 91 ILE A O 1
ATOM 729 N N . LYS A 1 92 ? -5.220 3.570 20.587 1.00 91.31 92 LYS A N 1
ATOM 730 C CA . LYS A 1 92 ? -4.417 4.382 21.507 1.00 91.31 92 LYS A CA 1
ATOM 731 C C . LYS A 1 92 ? -5.257 5.486 22.153 1.00 91.31 92 LYS A C 1
ATOM 733 O O . LYS A 1 92 ? -5.283 5.589 23.375 1.00 91.31 92 LYS A O 1
ATOM 738 N N . ARG A 1 93 ? -6.003 6.241 21.345 1.00 92.56 93 ARG A N 1
ATOM 739 C CA . ARG A 1 93 ? -6.875 7.318 21.829 1.00 92.56 93 ARG A CA 1
ATOM 740 C C . ARG A 1 93 ? -7.945 6.805 22.794 1.00 92.56 93 ARG A C 1
ATOM 742 O O . ARG A 1 93 ? -8.169 7.407 23.835 1.00 92.56 93 ARG A O 1
ATOM 749 N N . ASN A 1 94 ? -8.580 5.673 22.488 1.00 91.88 94 ASN A N 1
ATOM 750 C CA . ASN A 1 94 ? -9.592 5.088 23.372 1.00 91.88 94 ASN A CA 1
ATOM 751 C C . ASN A 1 94 ? -9.003 4.628 24.717 1.00 91.88 94 ASN A C 1
ATOM 753 O O . ASN A 1 94 ? -9.658 4.758 25.747 1.00 91.88 94 ASN A O 1
ATOM 757 N N . ALA A 1 95 ? -7.772 4.110 24.721 1.00 91.19 95 ALA A N 1
ATOM 758 C CA . ALA A 1 95 ? -7.082 3.747 25.956 1.00 91.19 95 ALA A CA 1
ATOM 759 C C . ALA A 1 95 ? -6.759 4.978 26.823 1.00 91.19 95 ALA A C 1
ATOM 761 O O . ALA A 1 95 ? -6.913 4.922 28.041 1.00 91.19 95 ALA A O 1
ATOM 762 N N . GLU A 1 96 ? -6.361 6.094 26.206 1.00 93.56 96 GLU A N 1
ATOM 763 C CA . GLU A 1 96 ? -6.112 7.363 26.904 1.00 93.56 96 GLU A CA 1
ATOM 764 C C . GLU A 1 96 ? -7.399 7.944 27.510 1.00 93.56 96 GLU A C 1
ATOM 766 O O . GLU A 1 96 ? -7.403 8.302 28.685 1.00 93.56 96 GLU A O 1
ATOM 771 N N . LEU A 1 97 ? -8.508 7.950 26.761 1.00 92.31 97 LEU A N 1
ATOM 772 C CA . LEU A 1 97 ? -9.813 8.414 27.256 1.00 92.31 97 LEU A CA 1
ATOM 773 C C . LEU A 1 97 ? -10.329 7.573 28.431 1.00 92.31 97 LEU A C 1
ATOM 775 O O . LEU A 1 97 ? -10.794 8.121 29.427 1.00 92.31 97 LEU A O 1
ATOM 779 N N . ASN A 1 98 ? -10.205 6.246 28.351 1.00 92.31 98 ASN A N 1
ATOM 780 C CA . ASN A 1 98 ? -10.598 5.366 29.454 1.00 92.31 98 ASN A CA 1
ATOM 781 C C . ASN A 1 98 ? -9.753 5.612 30.709 1.00 92.31 98 ASN A C 1
ATOM 783 O O . ASN A 1 98 ? -10.272 5.525 31.818 1.00 92.31 98 ASN A O 1
ATOM 787 N N . LYS A 1 99 ? -8.464 5.939 30.546 1.00 92.00 99 LYS A N 1
ATOM 788 C CA . LYS A 1 99 ? -7.592 6.290 31.670 1.00 92.00 99 LYS A CA 1
ATOM 789 C C . LYS A 1 99 ? -8.029 7.595 32.341 1.00 92.00 99 LYS A C 1
ATOM 791 O O . LYS A 1 99 ? -8.034 7.638 33.564 1.00 92.00 99 LYS A O 1
ATOM 796 N N . MET A 1 100 ? -8.407 8.613 31.564 1.00 92.44 100 MET A N 1
ATOM 797 C CA . MET A 1 100 ? -8.926 9.881 32.098 1.00 92.44 100 MET A CA 1
ATOM 798 C C . MET A 1 100 ? -10.235 9.660 32.868 1.00 92.44 100 MET A C 1
ATOM 800 O O . MET A 1 100 ? -10.337 10.053 34.020 1.00 92.44 100 MET A O 1
ATOM 804 N N . ASN A 1 101 ? -11.184 8.915 32.290 1.00 89.38 101 ASN A N 1
ATOM 805 C CA . ASN A 1 101 ? -12.485 8.667 32.918 1.00 89.38 101 ASN A CA 1
ATOM 806 C C . ASN A 1 101 ? -12.384 7.922 34.263 1.00 89.38 101 ASN A C 1
ATOM 808 O O . ASN A 1 101 ? -13.164 8.186 35.164 1.00 89.38 101 ASN A O 1
ATOM 812 N N . ILE A 1 102 ? -11.429 6.994 34.414 1.00 89.56 102 ILE A N 1
ATOM 813 C CA . ILE A 1 102 ? -11.203 6.281 35.686 1.00 89.56 102 ILE A CA 1
ATOM 814 C C . ILE A 1 102 ? -10.596 7.202 36.756 1.00 89.56 102 ILE A C 1
ATOM 816 O O . ILE A 1 102 ? -10.802 6.958 37.936 1.00 89.56 102 ILE A O 1
ATOM 820 N N . GLN A 1 103 ? -9.826 8.221 36.367 1.00 86.38 103 GLN A N 1
ATOM 821 C CA . GLN A 1 103 ? -9.187 9.150 37.307 1.00 86.38 103 GLN A CA 1
ATOM 822 C C . GLN A 1 103 ? -10.135 10.245 37.812 1.00 86.38 103 GLN A C 1
ATOM 824 O O . GLN A 1 103 ? -9.870 10.815 38.866 1.00 86.38 103 GLN A O 1
ATOM 829 N N . ASP A 1 104 ? -11.210 10.521 37.073 1.00 86.56 104 ASP A N 1
ATOM 830 C CA . ASP A 1 104 ? -12.242 11.493 37.450 1.00 86.56 104 ASP A CA 1
ATOM 831 C C . ASP A 1 104 ? -13.313 10.910 38.407 1.00 86.56 104 ASP A C 1
ATOM 833 O O . ASP A 1 104 ? -14.114 11.670 38.955 1.00 86.56 104 ASP A O 1
ATOM 837 N N . LEU A 1 105 ? -13.339 9.580 38.596 1.00 72.00 105 LEU A N 1
ATOM 838 C CA . LEU A 1 105 ? -14.232 8.816 39.491 1.00 72.00 105 LEU A CA 1
ATOM 839 C C . LEU A 1 105 ? -13.646 8.669 40.903 1.00 72.00 105 LEU A C 1
ATOM 841 O O . LEU A 1 105 ? -14.431 8.827 41.866 1.00 72.00 105 LEU A O 1
#

Sequence (105 aa):
MHFPINTIILLLILAIVIALQLFLSKKENKWLGLILPAIFFIYSLLMVFNIVVSDDMTAWDIFSMIGSAFLLTNIPTIILLGIYLACREKIKRNAELNKMNIQDL

pLDDT: mean 93.47, std 5.78, range [55.38, 97.75]